Protein AF-A0A150KS41-F1 (afdb_monomer_lite)

Foldseek 3Di:
DDPPDPPPPPDPPPPDDFQKWFQQADQDPQDGHRDIDGNADDPSCVVVCVVPVLSSVRTHGPVCVVVLVVQCPDPPGPSVVSRVVVVVVRVVVVVD

Organism: NCBI:txid46224

pLDDT: mean 85.32, std 17.04, range [46.62, 97.06]

Secondary structure (DSSP, 8-state):
------SSSSSS---S----EEE-S---SS--TT-EETTSS-GGGHHHHHH-GGGGGGEE-GGGHHHHHHHHHSTTSHHHHHHHHHHHHHHHHHT-

Structure (mmCIF, N/CA/C/O backbone):
data_AF-A0A150KS41-F1
#
_entry.id   AF-A0A150KS41-F1
#
loop_
_atom_site.group_PDB
_atom_site.id
_atom_site.type_symbol
_atom_site.label_atom_id
_atom_site.label_alt_id
_atom_site.label_comp_id
_atom_site.label_asym_id
_atom_site.label_entity_id
_atom_site.label_seq_id
_atom_site.pdbx_PDB_ins_code
_atom_site.Cartn_x
_atom_site.Cartn_y
_atom_site.Cartn_z
_atom_site.occupancy
_atom_site.B_iso_or_equiv
_atom_site.auth_seq_id
_atom_site.auth_comp_id
_atom_site.auth_asym_id
_atom_site.auth_atom_id
_atom_site.pdbx_PDB_model_num
ATOM 1 N N . MET A 1 1 ? -1.384 33.643 -37.242 1.00 49.31 1 MET A N 1
ATOM 2 C CA . MET A 1 1 ? -1.750 32.209 -37.336 1.00 49.31 1 MET A CA 1
ATOM 3 C C . MET A 1 1 ? -0.468 31.455 -37.658 1.00 49.31 1 MET A C 1
ATOM 5 O O . MET A 1 1 ? 0.243 31.929 -38.521 1.00 49.31 1 MET A O 1
ATOM 9 N N . ALA A 1 2 ? -0.020 30.384 -37.022 1.00 53.09 2 ALA A N 1
ATOM 10 C CA . ALA A 1 2 ? -0.529 29.544 -35.957 1.00 53.09 2 ALA A CA 1
ATOM 11 C C . ALA A 1 2 ? 0.720 28.975 -35.251 1.00 53.09 2 ALA A C 1
ATOM 13 O O . ALA A 1 2 ? 1.578 28.388 -35.900 1.00 53.09 2 ALA A O 1
ATOM 14 N N . ARG A 1 3 ? 0.864 29.196 -33.943 1.00 53.31 3 ARG A N 1
ATOM 15 C CA . ARG A 1 3 ? 1.859 28.508 -33.097 1.00 53.31 3 ARG A CA 1
ATOM 16 C C . ARG A 1 3 ? 1.139 27.889 -31.906 1.00 53.31 3 ARG A C 1
ATOM 18 O O . ARG A 1 3 ? 1.445 28.156 -30.754 1.00 53.31 3 ARG A O 1
ATOM 25 N N . LYS A 1 4 ? 0.084 27.150 -32.222 1.00 53.97 4 LYS A N 1
ATOM 26 C CA . LYS A 1 4 ? -0.738 26.407 -31.278 1.00 53.97 4 LYS A CA 1
ATOM 27 C C . LYS A 1 4 ? -0.926 25.056 -31.945 1.00 53.97 4 LYS A C 1
ATOM 29 O O . LYS A 1 4 ? -1.600 25.031 -32.967 1.00 53.97 4 LYS A O 1
ATOM 34 N N . ASN A 1 5 ? -0.161 24.056 -31.501 1.00 57.03 5 ASN A N 1
ATOM 35 C CA . ASN A 1 5 ? -0.350 22.607 -31.697 1.00 57.03 5 ASN A CA 1
ATOM 36 C C . ASN A 1 5 ? 0.971 21.848 -31.446 1.00 57.03 5 ASN A C 1
ATOM 38 O O . ASN A 1 5 ? 1.471 21.150 -32.318 1.00 57.03 5 ASN A O 1
ATOM 42 N N . LEU A 1 6 ? 1.549 21.986 -30.249 1.00 51.84 6 LEU A N 1
ATOM 43 C CA . LEU A 1 6 ? 2.639 21.111 -29.786 1.00 51.84 6 LEU A CA 1
ATOM 44 C C . LEU A 1 6 ? 2.314 20.539 -28.393 1.00 51.84 6 LEU A C 1
ATOM 46 O O . LEU A 1 6 ? 3.176 20.465 -27.530 1.00 51.84 6 LEU A O 1
ATOM 50 N N . GLU A 1 7 ? 1.042 20.206 -28.149 1.00 53.19 7 GLU A N 1
ATOM 51 C CA . GLU A 1 7 ? 0.549 19.782 -26.823 1.00 53.19 7 GLU A CA 1
ATOM 52 C C . GLU A 1 7 ? -0.221 18.447 -26.816 1.00 53.19 7 GLU A C 1
ATO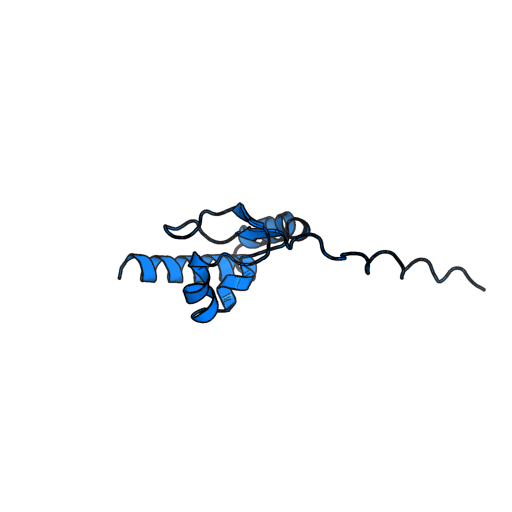M 54 O O . GLU A 1 7 ? -0.819 18.126 -25.797 1.00 53.19 7 GLU A O 1
ATOM 59 N N . LYS A 1 8 ? -0.273 17.645 -27.891 1.00 48.66 8 LYS A N 1
ATOM 60 C CA . LYS A 1 8 ? -1.214 16.497 -27.911 1.00 48.66 8 LYS A CA 1
ATOM 61 C C . LYS A 1 8 ? -0.747 15.197 -28.573 1.00 48.66 8 LYS A C 1
ATOM 63 O O . LYS A 1 8 ? -1.582 14.465 -29.081 1.00 48.66 8 LYS A O 1
ATOM 68 N N . GLU A 1 9 ? 0.544 14.870 -28.551 1.00 50.47 9 GLU A N 1
ATOM 69 C CA . GLU A 1 9 ? 1.004 13.644 -29.237 1.00 50.47 9 GLU A CA 1
ATOM 70 C C . GLU A 1 9 ? 2.145 12.886 -28.538 1.00 50.47 9 GLU A C 1
ATOM 72 O O . GLU A 1 9 ? 2.965 12.257 -29.193 1.00 50.47 9 GLU A O 1
ATOM 77 N N . ILE A 1 10 ? 2.222 12.919 -27.199 1.00 49.88 10 ILE A N 1
ATOM 78 C CA . ILE A 1 10 ? 3.167 12.069 -26.438 1.00 49.88 10 ILE A CA 1
ATOM 79 C C . ILE A 1 10 ? 2.526 11.544 -25.142 1.00 49.88 10 ILE A C 1
ATOM 81 O O . ILE A 1 10 ? 3.089 11.667 -24.057 1.00 49.88 10 ILE A O 1
ATOM 85 N N . THR A 1 11 ? 1.301 11.017 -25.192 1.00 50.03 11 THR A N 1
ATOM 86 C CA . THR A 1 11 ? 0.707 10.392 -23.985 1.00 50.03 11 THR A CA 1
ATOM 87 C C . THR A 1 11 ? -0.247 9.237 -24.270 1.00 50.03 11 THR A C 1
ATOM 89 O O . THR A 1 11 ? -1.009 8.838 -23.400 1.00 50.03 11 THR A O 1
ATOM 92 N N . GLU A 1 12 ? -0.203 8.661 -25.470 1.00 49.88 12 GLU A N 1
ATOM 93 C CA . GLU A 1 12 ? -1.041 7.509 -25.837 1.00 49.88 12 GLU A CA 1
ATOM 94 C C . GLU A 1 12 ? -0.206 6.429 -26.533 1.00 49.88 12 GLU A C 1
ATOM 96 O O . GLU A 1 12 ? -0.556 5.898 -27.580 1.00 49.88 12 GLU A O 1
ATOM 101 N N . ALA A 1 13 ? 0.939 6.104 -25.933 1.00 48.66 13 ALA A N 1
ATOM 102 C CA . ALA A 1 13 ? 1.745 4.950 -26.310 1.00 48.66 13 ALA A CA 1
ATOM 103 C C . ALA A 1 13 ? 2.277 4.247 -25.054 1.00 48.66 13 ALA A C 1
ATOM 105 O O . ALA A 1 13 ? 3.479 4.154 -24.835 1.00 48.66 13 ALA A O 1
ATOM 106 N N . VAL A 1 14 ? 1.372 3.745 -24.212 1.00 50.12 14 VAL A N 1
ATOM 107 C CA . VAL A 1 14 ? 1.711 2.673 -23.264 1.00 50.12 14 VAL A CA 1
ATOM 108 C C . VAL A 1 14 ? 0.924 1.441 -23.691 1.00 50.12 14 VAL A C 1
ATOM 110 O O . VAL A 1 14 ? -0.068 1.060 -23.077 1.00 50.12 14 VAL A O 1
ATOM 113 N N . SER A 1 15 ? 1.332 0.872 -24.827 1.00 46.69 15 SER A N 1
ATOM 114 C CA . SER A 1 15 ? 0.890 -0.451 -25.257 1.00 46.69 15 SER A CA 1
ATOM 115 C C . SER A 1 15 ? 1.621 -1.513 -24.436 1.00 46.69 15 SER A C 1
ATOM 117 O O . SER A 1 15 ? 2.854 -1.519 -24.412 1.00 46.69 15 SER A O 1
ATOM 119 N N . ASP A 1 16 ? 0.861 -2.404 -23.801 1.00 46.62 16 ASP A N 1
ATOM 120 C CA . ASP A 1 16 ? 1.242 -3.783 -23.455 1.00 46.62 16 ASP A CA 1
ATOM 121 C C . ASP A 1 16 ? 2.625 -4.030 -22.817 1.00 46.62 16 ASP A C 1
ATOM 123 O O . ASP A 1 16 ? 3.224 -5.089 -22.992 1.00 46.62 16 ASP A O 1
ATOM 127 N N . GLN A 1 17 ? 3.143 -3.092 -22.023 1.00 50.66 17 GLN A N 1
ATOM 128 C CA . GLN A 1 17 ? 4.208 -3.414 -21.075 1.00 50.66 17 GLN A CA 1
ATOM 129 C C . GLN A 1 17 ? 3.540 -4.040 -19.850 1.00 50.66 17 GLN A C 1
ATOM 131 O O . GLN A 1 17 ? 2.671 -3.410 -19.246 1.00 50.66 17 GLN A O 1
ATOM 136 N N . GLU A 1 18 ? 3.905 -5.284 -19.521 1.00 62.53 18 GLU A N 1
ATOM 137 C CA . GLU A 1 18 ? 3.495 -6.014 -18.314 1.00 62.53 18 GLU A CA 1
ATOM 138 C C . GLU A 1 18 ? 3.313 -5.036 -17.147 1.00 62.53 18 GLU A C 1
ATOM 140 O O . GLU A 1 18 ? 4.298 -4.476 -16.672 1.00 62.53 18 GLU A O 1
ATOM 145 N N . ALA A 1 19 ? 2.073 -4.765 -16.722 1.00 79.31 19 ALA A N 1
ATOM 146 C CA . ALA A 1 19 ? 1.812 -3.707 -15.748 1.00 79.31 19 ALA A CA 1
ATOM 147 C C . ALA A 1 19 ? 2.602 -3.992 -14.461 1.00 79.31 19 ALA A C 1
ATOM 149 O O . ALA A 1 19 ? 2.260 -4.909 -13.707 1.00 79.31 19 ALA A O 1
ATOM 150 N N . VAL A 1 20 ? 3.690 -3.245 -14.250 1.00 91.56 20 VAL A N 1
ATOM 151 C CA . VAL A 1 20 ? 4.514 -3.354 -13.049 1.00 91.56 20 VAL A CA 1
ATOM 152 C C . VAL A 1 20 ? 3.893 -2.469 -11.988 1.00 91.56 20 VAL A C 1
ATOM 154 O O . VAL A 1 20 ? 3.692 -1.277 -12.205 1.00 91.56 20 VAL A O 1
ATOM 157 N N . LEU A 1 21 ? 3.595 -3.059 -10.837 1.00 94.88 21 LEU A N 1
ATOM 158 C CA . LEU A 1 21 ? 3.085 -2.348 -9.675 1.00 94.88 21 LEU A CA 1
ATOM 159 C C . LEU A 1 21 ? 4.049 -2.515 -8.508 1.00 94.88 21 LEU A C 1
ATOM 161 O O . LEU A 1 21 ? 4.454 -3.631 -8.191 1.00 94.88 21 LEU A O 1
ATOM 165 N N . ILE A 1 22 ? 4.386 -1.415 -7.850 1.00 95.69 22 ILE A N 1
ATOM 166 C CA . ILE A 1 22 ? 5.188 -1.393 -6.631 1.00 95.69 22 ILE A CA 1
ATOM 167 C C . ILE A 1 22 ? 4.232 -1.287 -5.450 1.00 95.69 22 ILE A C 1
ATOM 169 O O . ILE A 1 22 ? 3.371 -0.410 -5.412 1.00 95.69 22 ILE A O 1
ATOM 173 N N . TYR A 1 23 ? 4.374 -2.183 -4.477 1.00 97.06 23 TYR A N 1
ATOM 174 C CA . TYR A 1 23 ? 3.620 -2.090 -3.234 1.00 97.06 23 TYR A CA 1
ATOM 175 C C . TYR A 1 23 ? 4.268 -1.082 -2.277 1.00 97.06 23 TYR A C 1
ATOM 177 O O . TYR A 1 23 ? 5.341 -1.339 -1.739 1.00 97.06 23 TYR A O 1
ATOM 185 N N . CYS A 1 24 ? 3.598 0.035 -2.005 1.00 96.56 24 CYS A N 1
ATOM 186 C CA . CYS A 1 24 ? 4.083 1.099 -1.116 1.00 96.56 24 CYS A CA 1
ATOM 187 C C . CYS A 1 24 ? 3.435 1.094 0.276 1.00 96.56 24 CYS A C 1
ATOM 189 O O . CYS A 1 24 ? 3.707 1.968 1.097 1.00 96.56 24 CYS A O 1
ATOM 191 N N . GLY A 1 25 ? 2.592 0.102 0.570 1.00 95.69 25 GLY A N 1
ATOM 192 C CA . GLY A 1 25 ? 1.983 -0.067 1.886 1.00 95.69 25 GLY A CA 1
ATOM 193 C C . GLY A 1 25 ? 2.948 -0.583 2.964 1.00 95.69 25 GLY A C 1
ATOM 194 O O . GLY A 1 25 ? 4.114 -0.879 2.695 1.00 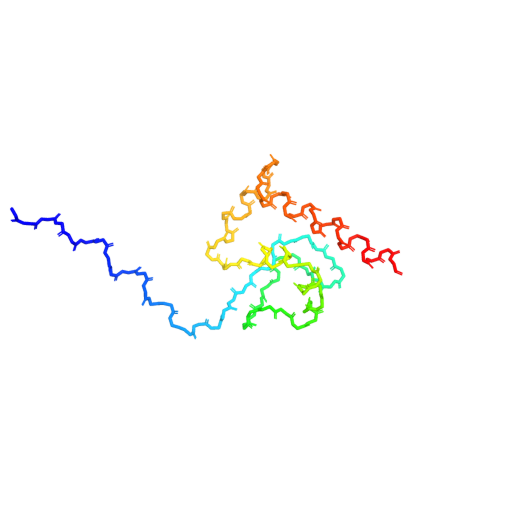95.69 25 GLY A O 1
ATOM 195 N N . PRO A 1 26 ? 2.472 -0.742 4.209 1.00 95.50 26 PRO A N 1
ATOM 196 C CA . PRO A 1 26 ? 3.283 -1.267 5.303 1.00 95.50 26 PRO A CA 1
ATOM 197 C C . PRO A 1 26 ? 3.689 -2.723 5.053 1.00 95.50 26 PRO A C 1
ATOM 199 O O . PRO A 1 26 ? 2.868 -3.547 4.632 1.00 95.50 26 PRO A O 1
ATOM 202 N N . SER A 1 27 ? 4.946 -3.050 5.365 1.00 95.75 27 SER A N 1
ATOM 203 C CA . SER A 1 27 ? 5.438 -4.431 5.363 1.00 95.75 27 SER A CA 1
ATOM 204 C C . SER A 1 27 ? 4.672 -5.283 6.373 1.00 95.75 27 SER A C 1
ATOM 206 O O . SER A 1 27 ? 4.446 -4.865 7.509 1.00 95.75 27 SER A O 1
ATOM 208 N N . ASN A 1 28 ? 4.291 -6.490 5.966 1.00 93.00 28 ASN A N 1
ATOM 209 C CA . ASN A 1 28 ? 3.597 -7.471 6.796 1.00 93.00 28 ASN A CA 1
ATOM 210 C C . ASN A 1 28 ? 3.970 -8.903 6.362 1.00 93.00 28 ASN A C 1
ATOM 212 O O . ASN A 1 28 ? 4.823 -9.091 5.498 1.00 93.00 28 ASN A O 1
ATOM 216 N N . VAL A 1 29 ? 3.338 -9.914 6.966 1.00 92.56 29 VAL A N 1
ATOM 217 C CA . VAL A 1 29 ? 3.625 -11.335 6.688 1.00 92.56 29 VAL A CA 1
ATOM 218 C C . VAL A 1 29 ? 3.234 -11.787 5.275 1.00 92.56 29 VAL A C 1
ATOM 220 O O . VAL A 1 29 ? 3.744 -12.798 4.805 1.00 92.56 29 VAL A O 1
ATOM 223 N N . PHE A 1 30 ? 2.334 -11.065 4.602 1.00 92.81 30 PHE A N 1
ATOM 224 C CA . PHE A 1 30 ? 1.852 -11.400 3.262 1.00 92.81 30 PHE A CA 1
ATOM 225 C C . PHE A 1 30 ? 2.609 -10.656 2.160 1.00 92.81 30 PHE A C 1
ATOM 227 O O . PHE A 1 30 ? 2.740 -11.181 1.060 1.00 92.81 30 PHE A O 1
ATOM 234 N N . VAL A 1 31 ? 3.079 -9.433 2.427 1.00 94.69 31 VAL A N 1
ATOM 235 C CA . VAL A 1 31 ? 3.762 -8.598 1.433 1.00 94.69 31 VAL A CA 1
ATOM 236 C C . VAL A 1 31 ? 4.767 -7.640 2.073 1.00 94.69 31 VAL A C 1
ATOM 238 O O . VAL A 1 31 ? 4.489 -6.981 3.078 1.00 94.69 31 VAL A O 1
ATOM 241 N N . THR A 1 32 ? 5.949 -7.541 1.466 1.00 96.38 32 THR A N 1
ATOM 242 C CA . THR A 1 32 ? 7.010 -6.610 1.869 1.00 96.38 32 THR A CA 1
ATOM 243 C C . THR A 1 32 ? 6.878 -5.290 1.115 1.00 96.38 32 THR A C 1
ATOM 245 O O . THR A 1 32 ? 6.651 -5.285 -0.098 1.00 96.38 32 THR A O 1
ATOM 248 N N . ARG A 1 33 ? 7.044 -4.162 1.816 1.00 96.31 33 ARG A N 1
ATOM 249 C CA . ARG A 1 33 ? 7.088 -2.827 1.206 1.00 96.31 33 ARG A CA 1
ATOM 250 C C . ARG A 1 33 ? 8.164 -2.761 0.116 1.00 96.31 33 ARG A C 1
ATOM 252 O O . ARG A 1 33 ? 9.237 -3.336 0.265 1.00 96.31 33 ARG A O 1
ATOM 259 N N . TYR A 1 34 ? 7.838 -2.068 -0.967 1.00 96.12 34 TYR A N 1
ATOM 260 C CA . TYR A 1 34 ? 8.622 -1.904 -2.193 1.00 96.12 34 TYR A CA 1
ATOM 261 C C . TYR A 1 34 ? 8.815 -3.172 -3.029 1.00 96.12 34 TYR A C 1
ATOM 263 O O . TYR A 1 34 ? 9.650 -3.203 -3.929 1.00 96.12 34 TYR A O 1
ATOM 271 N N . THR A 1 35 ? 8.020 -4.217 -2.782 1.00 96.06 35 THR A N 1
ATOM 272 C CA . THR A 1 35 ? 7.978 -5.367 -3.690 1.00 96.06 35 THR A CA 1
ATOM 273 C C . THR A 1 35 ? 7.308 -4.962 -4.998 1.00 96.06 35 THR A C 1
ATOM 275 O O . THR A 1 35 ? 6.185 -4.449 -4.988 1.00 96.06 35 THR A O 1
ATOM 278 N N . SER A 1 36 ? 7.979 -5.237 -6.114 1.00 94.38 36 SER A N 1
ATOM 279 C CA . SER A 1 36 ? 7.437 -5.044 -7.458 1.00 94.38 36 SER A CA 1
ATOM 280 C C . SER A 1 36 ? 6.764 -6.317 -7.960 1.00 94.38 36 SER A C 1
ATOM 282 O O . SER A 1 36 ? 7.350 -7.400 -7.936 1.00 94.38 36 SER A O 1
ATOM 284 N N . PHE A 1 37 ? 5.550 -6.177 -8.476 1.00 93.75 37 PHE A N 1
ATOM 285 C CA . PHE A 1 37 ? 4.769 -7.246 -9.079 1.00 93.75 37 PHE A CA 1
ATOM 286 C C . PHE A 1 37 ? 4.643 -6.993 -10.574 1.00 93.75 37 PHE A C 1
ATOM 288 O O . PHE A 1 37 ? 4.204 -5.923 -10.988 1.00 93.75 37 PHE A O 1
ATOM 295 N N . ARG A 1 38 ? 5.041 -7.978 -11.381 1.00 91.31 38 ARG A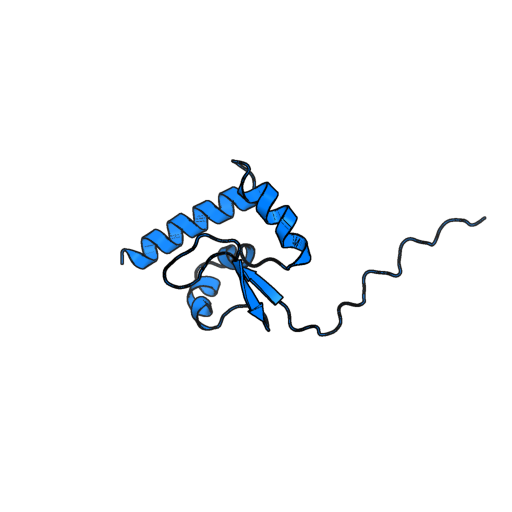 N 1
ATOM 296 C CA . ARG A 1 38 ? 4.784 -7.982 -12.825 1.00 91.31 38 ARG A CA 1
ATOM 297 C C . ARG A 1 38 ? 3.405 -8.577 -13.073 1.00 91.31 38 ARG A C 1
ATOM 299 O O . ARG A 1 38 ? 2.995 -9.480 -12.345 1.00 91.31 38 ARG A O 1
ATOM 306 N N . ASN A 1 39 ? 2.732 -8.105 -14.116 1.00 87.31 39 ASN A N 1
ATOM 307 C CA . ASN A 1 39 ? 1.393 -8.560 -14.500 1.00 87.31 39 ASN A CA 1
ATOM 308 C C . ASN A 1 39 ? 0.298 -8.210 -13.471 1.00 87.31 39 ASN A C 1
ATOM 310 O O . ASN A 1 39 ? -0.675 -8.944 -13.305 1.00 87.31 39 ASN A O 1
ATOM 314 N N . GLY A 1 40 ? 0.430 -7.055 -12.807 1.00 87.06 40 GLY A N 1
ATOM 315 C CA . GLY A 1 40 ? -0.602 -6.490 -11.938 1.00 87.06 40 GLY A CA 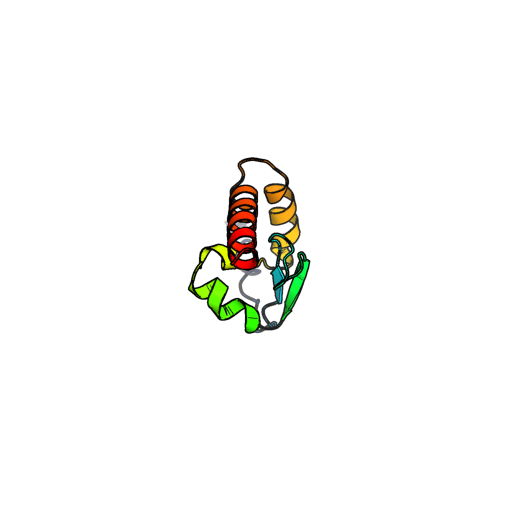1
ATOM 316 C C . GLY A 1 40 ? -0.559 -6.985 -10.489 1.00 87.06 40 GLY A C 1
ATOM 317 O O . GLY A 1 40 ? 0.497 -7.048 -9.864 1.00 87.06 40 GLY A O 1
ATOM 318 N N . TYR A 1 41 ? -1.735 -7.253 -9.912 1.00 91.88 41 TYR A N 1
ATOM 319 C CA . TYR A 1 41 ? -1.872 -7.550 -8.484 1.00 91.88 41 TYR A CA 1
ATOM 320 C C . TYR A 1 41 ? -1.492 -9.001 -8.138 1.00 91.88 41 TYR A C 1
ATOM 322 O O . TYR A 1 41 ? -1.893 -9.929 -8.843 1.00 91.88 41 TYR A O 1
ATOM 330 N N . PRO A 1 42 ? -0.814 -9.240 -7.003 1.00 91.81 42 PRO A N 1
ATOM 331 C CA . PRO A 1 42 ? -0.428 -10.587 -6.594 1.00 91.81 42 PRO A CA 1
ATOM 332 C C . PRO A 1 42 ? -1.625 -11.480 -6.243 1.00 91.81 42 PRO A C 1
ATOM 334 O O . PRO A 1 42 ? -2.483 -11.122 -5.432 1.00 91.81 42 PRO A O 1
ATOM 337 N N . ALA A 1 43 ? -1.625 -12.708 -6.774 1.00 91.88 43 ALA A N 1
ATOM 338 C CA . ALA A 1 43 ? -2.694 -13.686 -6.554 1.00 91.88 43 ALA A CA 1
ATOM 339 C C . ALA A 1 43 ? -2.899 -14.043 -5.070 1.00 91.88 43 ALA A C 1
ATOM 341 O O . ALA A 1 43 ? -4.036 -14.192 -4.624 1.00 91.88 43 ALA A O 1
ATOM 342 N N . HIS A 1 44 ? -1.820 -14.120 -4.285 1.00 91.81 44 HIS A N 1
ATOM 343 C CA . HIS A 1 44 ? -1.892 -14.439 -2.855 1.00 91.81 44 HIS A CA 1
ATOM 344 C C . HIS A 1 44 ? -2.544 -13.326 -2.014 1.00 91.81 44 HIS A C 1
ATOM 346 O O . HIS A 1 44 ? -3.040 -13.607 -0.928 1.00 91.81 44 HIS A O 1
ATOM 352 N N . LEU A 1 45 ? -2.615 -12.083 -2.516 1.00 93.81 45 LEU A N 1
ATOM 353 C CA . LEU A 1 45 ? -3.340 -10.991 -1.854 1.00 93.81 45 LEU A CA 1
ATOM 354 C C . LEU A 1 45 ? -4.762 -10.801 -2.379 1.00 93.81 45 LEU A C 1
ATOM 356 O O . LEU A 1 45 ? -5.485 -9.967 -1.839 1.00 93.81 45 LEU A O 1
ATOM 360 N N . LYS A 1 46 ? -5.197 -11.556 -3.397 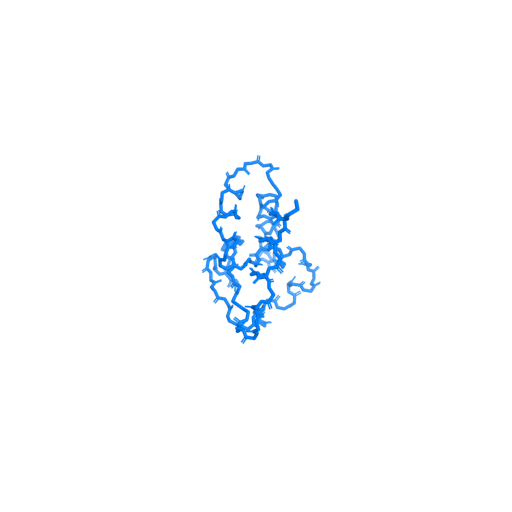1.00 93.19 46 LYS A N 1
ATOM 361 C CA . LYS A 1 46 ? -6.490 -11.350 -4.069 1.00 93.19 46 LYS A CA 1
ATOM 362 C C . LYS A 1 46 ? -7.656 -11.246 -3.081 1.00 93.19 46 LYS A C 1
ATOM 364 O O . LYS A 1 46 ? -8.420 -10.291 -3.149 1.00 93.19 46 LYS A O 1
ATOM 369 N N . LYS A 1 47 ? -7.717 -12.148 -2.096 1.00 93.44 47 LYS A N 1
ATOM 370 C CA . LYS A 1 47 ? -8.745 -12.136 -1.042 1.00 93.44 47 LYS A CA 1
ATOM 371 C C . LYS A 1 47 ? -8.750 -10.832 -0.232 1.00 93.44 47 LYS A C 1
ATOM 373 O O . LYS A 1 47 ? -9.814 -10.299 0.057 1.00 93.44 47 LYS A O 1
ATOM 378 N N . HIS A 1 48 ? -7.576 -10.304 0.113 1.00 94.06 48 HIS A N 1
ATOM 379 C CA . HIS A 1 48 ? -7.450 -9.039 0.843 1.00 94.06 48 HIS A CA 1
ATOM 380 C C . HIS A 1 48 ? -7.841 -7.844 -0.029 1.00 94.06 48 HIS A C 1
ATOM 382 O O . HIS A 1 48 ? -8.537 -6.945 0.434 1.00 94.06 48 HIS A O 1
ATOM 388 N N . LEU A 1 49 ? -7.439 -7.851 -1.302 1.00 94.00 49 LEU A N 1
ATOM 389 C CA . LEU A 1 49 ? -7.770 -6.798 -2.265 1.00 94.00 49 LEU A CA 1
ATOM 390 C C . LEU A 1 49 ? -9.264 -6.765 -2.624 1.00 94.00 49 LEU A C 1
ATOM 392 O O . LEU A 1 49 ? -9.776 -5.708 -2.989 1.00 94.00 49 LEU A O 1
ATOM 396 N N . GLU A 1 50 ? -9.953 -7.904 -2.545 1.00 94.50 50 GLU A N 1
ATOM 397 C CA . GLU A 1 50 ? -11.406 -8.016 -2.722 1.00 94.50 50 GLU A CA 1
ATOM 398 C C . GLU A 1 50 ? -12.171 -7.599 -1.457 1.00 94.50 50 GLU A C 1
ATOM 400 O O . GLU A 1 50 ? -13.112 -6.816 -1.551 1.00 94.50 50 GLU A O 1
ATOM 405 N N . ASP A 1 51 ? -11.737 -8.047 -0.272 1.00 94.25 51 ASP A N 1
ATOM 406 C CA . ASP A 1 51 ? -12.333 -7.661 1.019 1.00 94.25 51 ASP A CA 1
ATOM 407 C C . ASP A 1 51 ? -12.165 -6.159 1.311 1.00 94.25 51 ASP A C 1
ATOM 409 O O . ASP A 1 51 ? -13.060 -5.499 1.851 1.00 94.25 51 ASP A O 1
ATOM 413 N N . LYS A 1 52 ? -11.007 -5.598 0.942 1.00 95.06 52 LYS A N 1
ATOM 414 C CA . LYS A 1 52 ? -10.653 -4.190 1.138 1.00 95.06 52 LYS A CA 1
ATOM 415 C C . LYS A 1 52 ? -10.101 -3.573 -0.151 1.00 95.06 52 LYS A C 1
ATOM 417 O O . LYS A 1 52 ? -8.883 -3.461 -0.307 1.00 95.06 52 LYS A O 1
ATOM 422 N N . PRO A 1 53 ? -10.977 -3.045 -1.028 1.00 94.19 53 PRO A N 1
ATOM 423 C CA . PRO A 1 53 ? -10.566 -2.436 -2.295 1.00 94.19 53 PRO A CA 1
ATOM 424 C C . PRO A 1 53 ? -9.553 -1.293 -2.156 1.00 94.19 53 PRO A C 1
ATOM 426 O O . PRO A 1 53 ? -8.733 -1.102 -3.048 1.00 94.19 53 PRO A O 1
ATOM 429 N N . PHE A 1 54 ? -9.553 -0.569 -1.028 1.00 94.94 54 PHE A N 1
ATOM 430 C CA . PHE A 1 54 ? -8.605 0.527 -0.786 1.00 94.94 54 PHE A CA 1
ATOM 431 C C . PHE A 1 54 ? -7.137 0.072 -0.780 1.00 94.94 54 PHE A C 1
ATOM 433 O O . PHE A 1 54 ? -6.258 0.882 -1.053 1.00 94.94 54 PHE A O 1
ATOM 440 N N . LEU A 1 55 ? -6.857 -1.209 -0.501 1.00 95.44 55 LEU A N 1
ATOM 441 C CA . LEU A 1 55 ? -5.497 -1.753 -0.526 1.00 95.44 55 LEU A CA 1
ATOM 442 C C . LEU A 1 55 ? -4.881 -1.700 -1.927 1.00 95.44 55 LEU A C 1
ATOM 444 O O . LEU A 1 55 ? -3.664 -1.617 -2.049 1.00 95.44 55 LEU A O 1
ATOM 448 N N . LYS A 1 56 ? -5.705 -1.690 -2.984 1.00 94.81 56 LYS A N 1
ATOM 449 C CA . LYS A 1 56 ? -5.234 -1.531 -4.365 1.00 94.81 56 LYS A CA 1
ATOM 450 C C . LYS A 1 56 ? -4.570 -0.174 -4.604 1.00 94.81 56 LYS A C 1
ATOM 452 O O . LYS A 1 56 ? -3.687 -0.102 -5.444 1.00 94.81 56 LYS A O 1
ATOM 457 N N . ASN A 1 57 ? -4.931 0.854 -3.832 1.00 94.69 57 ASN A N 1
ATOM 458 C CA . ASN A 1 57 ? -4.336 2.192 -3.929 1.00 94.69 57 ASN A CA 1
ATOM 459 C C . ASN A 1 57 ? -2.910 2.253 -3.359 1.00 94.69 57 ASN A C 1
ATOM 461 O O . ASN A 1 57 ? -2.240 3.266 -3.502 1.00 94.69 57 ASN A O 1
ATOM 465 N N . LEU A 1 58 ? -2.450 1.187 -2.696 1.00 95.69 58 LEU A N 1
ATOM 466 C CA . LEU A 1 58 ? -1.066 1.046 -2.240 1.00 95.69 58 LEU A CA 1
ATOM 467 C C . LEU A 1 58 ? -0.174 0.381 -3.290 1.00 95.69 58 LEU A C 1
ATOM 469 O O . LEU A 1 58 ? 0.998 0.142 -3.020 1.00 95.69 58 LEU A O 1
ATOM 473 N N . PHE A 1 59 ? -0.729 0.044 -4.454 1.00 95.44 59 PHE A N 1
ATOM 474 C CA . PHE A 1 59 ? 0.007 -0.465 -5.600 1.00 95.44 59 PHE A CA 1
ATOM 475 C C . PHE A 1 59 ? 0.099 0.650 -6.628 1.00 95.44 59 PHE A C 1
ATOM 477 O O . PHE A 1 59 ? -0.891 0.982 -7.279 1.00 95.44 59 PHE A O 1
ATOM 484 N N . VAL A 1 60 ? 1.286 1.222 -6.751 1.00 94.56 60 VAL A N 1
ATOM 485 C CA . VAL A 1 60 ? 1.544 2.364 -7.628 1.00 94.56 60 VAL A CA 1
ATOM 486 C C . VAL A 1 60 ? 2.414 1.937 -8.794 1.00 94.56 60 VAL A C 1
ATOM 488 O O . VAL A 1 60 ? 3.146 0.946 -8.712 1.00 94.56 60 VAL A O 1
ATOM 491 N N . LYS A 1 61 ? 2.342 2.674 -9.899 1.00 93.88 61 LYS A N 1
ATOM 492 C CA . LYS A 1 61 ? 3.294 2.477 -10.989 1.00 93.88 61 LYS A CA 1
ATOM 493 C C . LYS A 1 61 ? 4.680 2.963 -10.550 1.00 93.88 61 LYS A C 1
ATOM 495 O O . LYS A 1 61 ? 4.768 3.838 -9.690 1.00 93.88 61 LYS A O 1
ATOM 500 N N . PRO A 1 62 ? 5.764 2.452 -11.157 1.00 92.56 62 PRO A N 1
ATOM 501 C CA . PRO A 1 62 ? 7.111 2.954 -10.896 1.00 92.56 62 PRO A CA 1
ATOM 502 C C . PRO A 1 62 ? 7.255 4.469 -11.097 1.00 92.56 62 PRO A C 1
ATOM 504 O O . PRO A 1 62 ? 8.026 5.102 -10.387 1.00 92.56 62 PRO A O 1
ATOM 507 N N . GLU A 1 63 ? 6.497 5.039 -12.035 1.00 92.88 63 GLU A N 1
ATOM 508 C CA . GLU A 1 63 ? 6.482 6.473 -12.353 1.00 92.88 63 GLU A CA 1
ATOM 509 C C . GLU A 1 63 ? 5.936 7.323 -11.192 1.00 92.88 63 GLU A C 1
ATOM 511 O O . GLU A 1 63 ? 6.496 8.369 -10.883 1.00 92.88 63 GLU A O 1
ATOM 516 N N . ASP A 1 64 ? 4.907 6.827 -10.498 1.00 93.00 64 ASP A N 1
ATOM 517 C CA . ASP A 1 64 ? 4.225 7.524 -9.396 1.00 93.00 64 ASP A CA 1
ATOM 518 C C . ASP A 1 64 ? 4.878 7.248 -8.027 1.00 93.00 64 ASP A C 1
ATOM 520 O O . ASP A 1 64 ? 4.455 7.773 -6.996 1.00 93.00 64 ASP A O 1
ATOM 524 N N . PHE A 1 65 ? 5.895 6.380 -7.988 1.00 93.00 65 PHE A N 1
ATOM 525 C CA . PHE A 1 65 ? 6.521 5.916 -6.750 1.00 93.00 65 PHE A CA 1
ATOM 526 C C . PHE A 1 65 ? 7.095 7.066 -5.919 1.00 93.00 65 PHE A C 1
ATOM 528 O O . PHE A 1 65 ? 6.857 7.144 -4.715 1.00 93.00 65 PHE A O 1
ATOM 535 N N . THR A 1 66 ? 7.843 7.957 -6.569 1.00 93.88 66 THR A N 1
ATOM 536 C CA . THR A 1 66 ? 8.499 9.088 -5.906 1.00 93.88 66 THR A CA 1
ATOM 537 C C . THR A 1 66 ? 7.474 10.016 -5.258 1.00 93.88 66 THR A C 1
ATOM 539 O O . THR A 1 66 ? 7.642 10.393 -4.099 1.00 93.88 66 THR A O 1
ATOM 542 N N . ASP A 1 67 ? 6.389 10.327 -5.969 1.00 94.62 67 ASP A N 1
ATOM 543 C CA . ASP A 1 67 ? 5.323 11.200 -5.472 1.00 94.62 67 ASP A CA 1
ATOM 544 C C . ASP A 1 67 ? 4.582 10.558 -4.299 1.00 94.62 67 ASP A C 1
ATOM 546 O O . ASP A 1 67 ? 4.393 11.187 -3.255 1.00 94.62 67 ASP A O 1
ATOM 550 N N . PHE A 1 68 ? 4.257 9.267 -4.420 1.00 95.06 68 PHE A N 1
ATOM 551 C CA . PHE A 1 68 ? 3.649 8.514 -3.330 1.00 95.06 68 PHE A CA 1
ATOM 552 C C . PHE A 1 68 ? 4.531 8.524 -2.072 1.00 95.06 68 PHE A C 1
ATOM 554 O O . PHE A 1 68 ? 4.026 8.716 -0.967 1.00 95.06 68 PHE A O 1
ATOM 561 N N . GLU A 1 69 ? 5.847 8.338 -2.214 1.00 93.75 69 GLU A N 1
ATOM 562 C CA . GLU A 1 69 ? 6.776 8.318 -1.077 1.00 93.75 69 GLU A CA 1
ATOM 563 C C . GLU A 1 69 ? 6.936 9.683 -0.396 1.00 93.75 69 GLU A C 1
ATOM 565 O O . GLU A 1 69 ? 7.079 9.755 0.832 1.00 93.75 69 GLU A O 1
ATOM 570 N N . MET A 1 70 ? 6.872 10.770 -1.166 1.00 94.81 70 MET A N 1
ATOM 571 C CA . MET A 1 70 ? 6.835 12.118 -0.601 1.00 94.81 70 MET A CA 1
ATOM 572 C C . MET A 1 70 ? 5.565 12.324 0.223 1.00 94.81 70 MET A C 1
ATOM 574 O O . MET A 1 70 ? 5.640 12.746 1.377 1.00 94.81 70 MET A O 1
ATOM 578 N N . HIS A 1 71 ? 4.404 11.969 -0.331 1.00 96.00 71 HIS A N 1
ATOM 579 C CA . HIS A 1 71 ? 3.133 12.178 0.351 1.00 96.00 71 HIS A CA 1
ATOM 580 C C . HIS A 1 71 ? 2.948 11.252 1.550 1.00 96.00 71 HIS A C 1
ATOM 582 O O . HIS A 1 71 ? 2.512 11.710 2.599 1.00 96.00 71 HIS A O 1
ATOM 588 N N . VAL A 1 72 ? 3.315 9.971 1.459 1.00 95.31 72 VAL A N 1
ATOM 589 C CA . VAL A 1 72 ? 3.127 9.016 2.567 1.00 95.31 72 VAL A CA 1
ATOM 590 C C . VAL A 1 72 ? 3.929 9.401 3.812 1.00 95.31 72 VAL A C 1
ATOM 592 O O . VAL A 1 72 ? 3.536 9.064 4.932 1.00 95.31 72 VAL A O 1
ATOM 595 N N . SER A 1 73 ? 5.035 10.123 3.624 1.00 91.81 73 SER A N 1
ATOM 596 C CA . SER A 1 73 ? 5.879 10.636 4.703 1.00 91.81 73 SER A CA 1
ATOM 597 C C . SER A 1 73 ? 5.290 11.880 5.379 1.00 91.81 73 SER A C 1
ATOM 599 O O . SER A 1 73 ? 5.615 12.152 6.537 1.00 91.81 73 SER A O 1
ATOM 601 N N . ASP A 1 74 ? 4.414 12.615 4.689 1.00 94.44 74 ASP A N 1
ATOM 602 C CA . ASP A 1 74 ? 3.744 13.802 5.212 1.00 94.44 74 ASP A CA 1
ATOM 603 C C . ASP A 1 74 ? 2.414 13.446 5.896 1.00 94.44 74 ASP A C 1
ATOM 605 O O . ASP A 1 74 ? 1.554 12.742 5.363 1.00 94.44 74 ASP A O 1
ATOM 609 N N . LYS A 1 75 ? 2.238 13.913 7.132 1.00 93.00 75 LYS A N 1
ATOM 610 C CA . LYS A 1 75 ? 1.099 13.520 7.966 1.00 93.00 75 LYS A CA 1
ATOM 611 C C . LYS A 1 75 ? -0.164 14.236 7.513 1.00 93.00 75 LYS A C 1
ATOM 613 O O . LYS A 1 75 ? -0.223 15.459 7.487 1.00 93.00 75 LYS A O 1
ATOM 618 N N . GLY A 1 76 ? -1.220 13.460 7.283 1.00 91.25 76 GLY A N 1
ATOM 619 C CA . GLY A 1 76 ? -2.525 13.986 6.877 1.00 91.25 76 GLY A CA 1
ATOM 620 C C . GLY A 1 76 ? -2.737 14.050 5.365 1.00 91.25 76 GLY A C 1
ATOM 621 O O . GLY A 1 76 ? -3.839 14.394 4.938 1.00 91.25 76 GLY A O 1
ATOM 622 N N . THR A 1 77 ? -1.745 13.659 4.561 1.00 95.88 77 THR A N 1
ATOM 623 C CA . THR A 1 77 ? -1.950 13.373 3.135 1.00 95.88 77 THR A CA 1
ATOM 624 C C . THR A 1 77 ? -2.812 12.126 2.949 1.00 95.88 77 THR A C 1
ATOM 626 O O . THR A 1 77 ? -2.971 11.290 3.848 1.00 95.88 77 THR A O 1
ATOM 629 N N . GLN A 1 78 ? -3.371 11.971 1.752 1.00 94.81 78 GLN A N 1
ATOM 630 C CA . GLN A 1 78 ? -4.198 10.817 1.422 1.00 94.81 78 GLN A CA 1
ATOM 631 C C . GLN A 1 78 ? -3.396 9.507 1.483 1.00 94.81 78 GLN A C 1
ATOM 633 O O . GLN A 1 78 ? -3.893 8.497 1.982 1.00 94.81 78 GLN A O 1
ATOM 638 N N . GLU A 1 79 ? -2.155 9.524 1.018 1.00 95.69 79 GLU A N 1
ATOM 639 C CA . GLU A 1 79 ? -1.226 8.401 0.969 1.00 95.69 79 GLU A CA 1
ATOM 640 C C . GLU A 1 79 ? -0.835 7.961 2.378 1.00 95.69 79 GLU A C 1
ATOM 642 O O . GLU A 1 79 ? -0.872 6.766 2.683 1.00 95.69 79 GLU A O 1
ATOM 647 N N . ASN A 1 80 ? -0.561 8.916 3.272 1.00 96.75 80 ASN A N 1
ATOM 648 C CA . ASN A 1 80 ? -0.290 8.630 4.677 1.00 96.75 80 ASN A CA 1
ATOM 649 C C . ASN A 1 80 ? -1.504 7.978 5.359 1.00 96.75 80 ASN A C 1
ATOM 651 O O . ASN A 1 80 ? -1.372 6.945 6.019 1.00 96.75 80 ASN A O 1
ATOM 655 N N . LEU A 1 81 ? -2.709 8.511 5.130 1.00 96.12 81 LEU A N 1
ATOM 656 C CA . LEU A 1 81 ? -3.946 7.932 5.662 1.00 96.12 81 LEU A CA 1
ATOM 657 C C . LEU A 1 81 ? -4.211 6.520 5.114 1.00 96.12 81 LEU A C 1
ATOM 659 O O . LEU A 1 81 ? -4.642 5.636 5.859 1.00 96.12 81 LEU A O 1
ATOM 663 N N . LEU A 1 82 ? -3.946 6.281 3.826 1.00 95.94 82 LEU A N 1
ATOM 664 C CA . LEU A 1 82 ? -4.051 4.954 3.211 1.00 95.94 82 LEU A CA 1
ATOM 665 C C . LEU A 1 82 ? -3.058 3.965 3.831 1.00 95.94 82 LEU A C 1
ATOM 667 O O . LEU A 1 82 ? -3.432 2.824 4.122 1.00 95.94 82 LEU A O 1
ATOM 671 N N . PHE A 1 83 ? -1.820 4.403 4.057 1.00 96.69 83 PHE A N 1
ATOM 672 C CA . PHE A 1 83 ? -0.774 3.600 4.676 1.00 96.69 83 PHE A CA 1
ATOM 673 C C . PHE A 1 83 ? -1.154 3.179 6.099 1.00 96.69 83 PHE A C 1
ATOM 675 O O . PHE A 1 83 ? -1.133 1.986 6.413 1.00 96.69 83 PHE A O 1
ATOM 682 N N . GLU A 1 84 ? -1.576 4.124 6.942 1.00 96.38 84 GLU A N 1
ATOM 683 C CA . GLU A 1 84 ? -1.988 3.834 8.321 1.00 96.38 84 GLU A CA 1
ATOM 684 C C . GLU A 1 84 ? -3.223 2.925 8.366 1.00 96.38 84 GLU A C 1
ATOM 686 O O . GLU A 1 84 ? -3.270 1.956 9.129 1.00 96.38 84 GLU A O 1
ATOM 691 N N . LYS A 1 85 ? -4.194 3.142 7.472 1.00 96.31 85 LYS A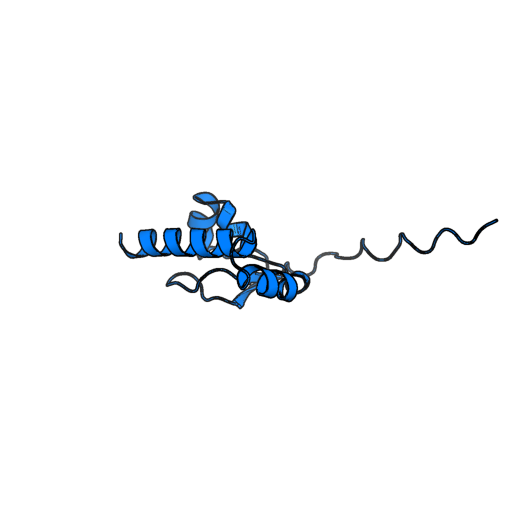 N 1
ATOM 692 C CA . LYS A 1 85 ? -5.378 2.281 7.368 1.00 96.31 85 LYS A CA 1
ATOM 693 C C . LYS A 1 85 ? -5.021 0.842 6.989 1.00 96.31 85 LYS A C 1
ATOM 695 O O . LYS A 1 85 ? -5.609 -0.106 7.516 1.00 96.31 85 LYS A O 1
ATOM 700 N N . ALA A 1 86 ? -4.061 0.649 6.086 1.00 96.25 86 ALA A N 1
ATOM 701 C CA . ALA A 1 86 ? -3.575 -0.687 5.752 1.00 96.25 86 ALA A CA 1
ATOM 702 C C . ALA A 1 86 ? -2.777 -1.314 6.892 1.00 96.25 86 ALA A C 1
ATOM 704 O O . ALA A 1 86 ? -2.913 -2.512 7.140 1.00 96.25 86 ALA A O 1
ATOM 705 N N . ARG A 1 87 ? -1.996 -0.516 7.624 1.00 95.69 87 ARG A N 1
ATOM 706 C CA . ARG A 1 87 ? -1.248 -0.977 8.798 1.00 95.69 87 ARG A CA 1
ATOM 707 C C . ARG A 1 87 ? -2.193 -1.526 9.857 1.00 95.69 87 ARG A C 1
ATOM 709 O O . ARG A 1 87 ? -1.976 -2.624 10.368 1.00 95.69 87 ARG A O 1
ATOM 716 N N . GLU A 1 88 ? -3.268 -0.796 10.137 1.00 96.00 88 GLU A N 1
ATOM 717 C CA . GLU A 1 88 ? -4.311 -1.226 11.063 1.00 96.00 88 GLU A CA 1
ATOM 718 C C . GLU A 1 88 ? -5.007 -2.507 10.578 1.00 96.00 88 GLU A C 1
ATOM 720 O O . GLU A 1 88 ? -5.209 -3.437 11.362 1.00 96.00 88 GLU A O 1
ATOM 725 N N . TYR A 1 89 ? -5.339 -2.590 9.284 1.00 95.19 89 TYR A N 1
ATOM 726 C CA . TYR A 1 89 ? -5.950 -3.784 8.699 1.00 95.19 89 TYR A CA 1
ATOM 727 C C . TYR A 1 89 ? -5.066 -5.025 8.868 1.00 95.19 89 TYR A C 1
ATOM 729 O O . TYR A 1 89 ? -5.515 -6.017 9.441 1.00 95.19 89 TYR A O 1
ATOM 737 N N . PHE A 1 90 ? -3.811 -4.974 8.413 1.00 93.75 90 PHE A N 1
ATOM 738 C CA . PHE A 1 90 ? -2.920 -6.134 8.464 1.00 93.75 90 PHE A CA 1
ATOM 739 C C . PHE A 1 90 ? -2.559 -6.529 9.897 1.00 93.75 90 PHE A C 1
ATOM 741 O O . PHE A 1 90 ? -2.466 -7.720 10.178 1.00 93.75 90 PHE A O 1
ATOM 748 N N . SER A 1 91 ? -2.452 -5.567 10.820 1.00 92.75 91 SER A N 1
ATOM 749 C CA . SER A 1 91 ? -2.297 -5.855 12.251 1.00 92.75 91 SER A CA 1
ATOM 750 C C . SER A 1 91 ? -3.450 -6.723 12.778 1.00 92.75 91 SER A C 1
ATOM 752 O O . SER A 1 91 ? -3.222 -7.779 13.365 1.00 92.75 91 SER A O 1
ATOM 754 N N . LYS A 1 92 ? -4.703 -6.362 12.464 1.00 92.19 92 LYS A N 1
ATOM 755 C CA . LYS A 1 92 ? -5.892 -7.132 12.876 1.00 92.19 92 LYS A CA 1
ATOM 756 C C . LYS A 1 92 ? -6.000 -8.500 12.207 1.00 92.19 92 LYS A C 1
ATOM 758 O O . LYS A 1 92 ? -6.586 -9.402 12.795 1.00 92.19 92 LYS A O 1
ATOM 763 N N . VAL A 1 93 ? -5.509 -8.640 10.976 1.00 89.56 93 VAL A N 1
ATOM 764 C CA . VAL A 1 93 ? -5.514 -9.921 10.255 1.00 89.56 93 VAL A CA 1
ATOM 765 C C . VAL A 1 93 ? -4.491 -10.885 10.851 1.00 89.56 93 VAL A C 1
ATOM 767 O O . VAL A 1 93 ? -4.796 -12.061 10.969 1.00 89.56 93 VAL A O 1
ATOM 770 N N . VAL A 1 94 ? -3.310 -10.400 11.243 1.00 82.75 94 VAL A N 1
ATOM 771 C CA . VAL A 1 94 ? -2.250 -11.238 11.833 1.00 82.75 94 VAL A CA 1
ATOM 772 C C . VAL A 1 94 ? -2.561 -11.632 13.279 1.00 82.75 94 VAL A C 1
ATOM 774 O O . VAL A 1 94 ? -2.154 -12.699 13.720 1.00 82.75 94 VAL A O 1
ATOM 777 N N . SER A 1 95 ? -3.276 -10.791 14.031 1.00 75.06 95 SER A N 1
ATOM 778 C CA . SER A 1 95 ? -3.679 -11.103 15.412 1.00 75.06 95 SER A CA 1
ATOM 779 C C . SER A 1 95 ? -4.885 -12.048 15.534 1.00 75.06 95 SER A C 1
ATOM 781 O O . SER A 1 95 ? -5.303 -12.321 16.658 1.00 75.06 95 SER A O 1
ATOM 783 N N . LYS A 1 96 ? -5.474 -12.500 14.423 1.00 58.34 96 LYS A N 1
ATOM 784 C CA . LYS A 1 96 ? -6.597 -13.448 14.397 1.00 58.34 96 LYS A CA 1
ATOM 785 C C . LYS A 1 96 ? -6.127 -14.830 13.978 1.00 58.34 96 LYS A C 1
ATOM 787 O O . LYS A 1 96 ? -6.668 -15.794 14.558 1.00 58.34 96 LYS A O 1
#

Sequence (96 aa):
MARKNLEKEITEAVSDQEAVLIYCGPSNVFVTRYTSFRNGYPAHLKKHLEDKPFLKNLFVKPEDFTDFEMHVSDKGTQENLLFEKAREYFSKVVSK

Radius of gyration: 17.08 Å; chains: 1; bounding box: 21×47×53 Å